Protein AF-A0A973R467-F1 (afdb_monomer)

Foldseek 3Di:
DDDDPPDPLVVCVVVQVVQCPDPVGDDDPSDPDDPDDDDPVVVVVCVVCVPDDDDADPVGDPVVVVVVVVVVD

Structure (mmCIF, N/CA/C/O backbone):
data_AF-A0A973R467-F1
#
_entry.id   AF-A0A973R467-F1
#
loop_
_atom_site.group_PDB
_atom_site.id
_atom_site.type_symbol
_atom_site.label_atom_id
_atom_site.label_alt_id
_atom_site.label_comp_id
_atom_site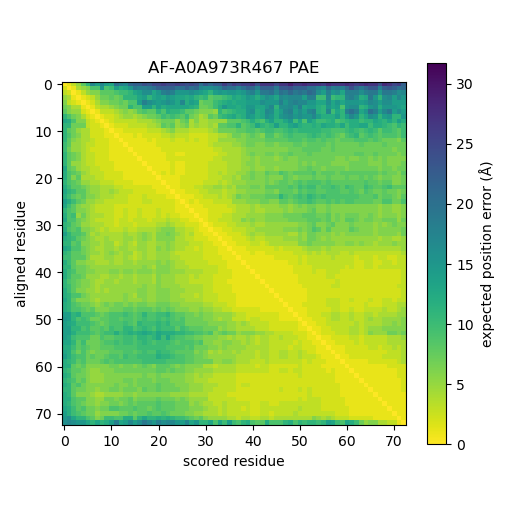.label_asym_id
_atom_site.label_entity_id
_atom_site.label_seq_id
_atom_site.pdbx_PDB_ins_code
_atom_site.Cartn_x
_atom_site.Cartn_y
_atom_site.Cartn_z
_atom_site.occupancy
_atom_site.B_iso_or_equiv
_atom_site.auth_seq_id
_atom_site.auth_comp_id
_atom_site.auth_asym_id
_atom_site.auth_atom_id
_atom_site.pdbx_PDB_model_num
ATOM 1 N N . MET A 1 1 ? 33.313 11.372 -4.027 1.00 60.94 1 MET A N 1
ATOM 2 C CA . MET A 1 1 ? 32.245 10.784 -3.182 1.00 60.94 1 MET A CA 1
ATOM 3 C C . MET A 1 1 ? 31.435 9.812 -4.024 1.00 60.94 1 MET A C 1
ATOM 5 O O . MET A 1 1 ? 31.151 10.133 -5.170 1.00 60.94 1 MET A O 1
ATOM 9 N N . ARG A 1 2 ? 31.098 8.628 -3.504 1.00 73.81 2 ARG A N 1
ATOM 10 C CA . ARG A 1 2 ? 30.262 7.645 -4.211 1.00 73.81 2 ARG A CA 1
ATOM 11 C C . ARG A 1 2 ? 28.799 7.951 -3.867 1.00 73.81 2 ARG A C 1
ATOM 13 O O . ARG A 1 2 ? 28.441 7.862 -2.698 1.00 73.81 2 ARG A O 1
ATOM 20 N N . LYS A 1 3 ? 27.996 8.391 -4.843 1.00 79.19 3 LYS A N 1
ATOM 21 C CA . LYS A 1 3 ? 26.563 8.666 -4.642 1.00 79.19 3 LYS A CA 1
ATOM 22 C C . LYS A 1 3 ? 25.846 7.330 -4.434 1.00 79.19 3 LYS A C 1
ATOM 24 O O . LYS A 1 3 ? 26.053 6.404 -5.220 1.00 79.19 3 LYS A O 1
ATOM 29 N N . LEU A 1 4 ? 25.066 7.215 -3.364 1.00 78.56 4 LEU A N 1
ATOM 30 C CA . LEU A 1 4 ? 24.178 6.070 -3.190 1.00 78.56 4 LEU A CA 1
ATOM 31 C C . LEU A 1 4 ? 23.035 6.179 -4.212 1.00 78.56 4 LEU A C 1
ATOM 33 O O . LEU A 1 4 ? 22.618 7.299 -4.512 1.00 78.56 4 LEU A O 1
ATOM 37 N N . PRO A 1 5 ? 22.575 5.057 -4.788 1.00 69.31 5 PRO A N 1
ATOM 38 C CA . PRO A 1 5 ? 21.346 5.068 -5.568 1.00 69.31 5 PRO A CA 1
ATOM 39 C C . PRO A 1 5 ? 20.177 5.475 -4.666 1.00 69.31 5 PRO A C 1
ATOM 41 O O . PRO A 1 5 ? 20.194 5.161 -3.472 1.00 69.31 5 PRO A O 1
ATOM 44 N N . ASP A 1 6 ? 19.186 6.152 -5.241 1.00 76.88 6 ASP A N 1
ATOM 45 C CA . ASP A 1 6 ? 18.000 6.577 -4.498 1.00 76.88 6 ASP A CA 1
ATOM 46 C C . ASP A 1 6 ? 17.167 5.336 -4.133 1.00 76.88 6 ASP A C 1
ATOM 48 O O . ASP A 1 6 ? 16.670 5.233 -3.011 1.00 76.88 6 ASP A O 1
ATOM 52 N N . PHE A 1 7 ? 17.147 4.324 -5.014 1.00 79.06 7 PHE A N 1
ATOM 53 C CA . PHE A 1 7 ? 16.589 3.001 -4.739 1.00 79.06 7 PHE A CA 1
ATOM 54 C C . PHE A 1 7 ? 17.364 1.836 -5.394 1.00 79.06 7 PHE A C 1
ATOM 56 O O . PHE A 1 7 ? 18.030 2.002 -6.418 1.00 79.06 7 PHE A O 1
ATOM 63 N N . PRO A 1 8 ? 17.264 0.599 -4.861 1.00 78.06 8 PRO A N 1
ATOM 64 C CA . PRO A 1 8 ? 17.954 -0.571 -5.418 1.00 78.06 8 PRO A CA 1
ATOM 65 C C . PRO A 1 8 ? 17.623 -0.883 -6.889 1.00 78.06 8 PRO A C 1
ATOM 67 O O . PRO A 1 8 ? 18.502 -1.339 -7.625 1.00 78.06 8 PRO A O 1
ATOM 70 N N . TRP A 1 9 ? 16.388 -0.617 -7.328 1.00 80.25 9 TRP A N 1
ATOM 71 C CA . TRP A 1 9 ? 15.933 -0.845 -8.707 1.00 80.25 9 TRP A CA 1
ATOM 72 C C . TRP A 1 9 ? 16.457 0.189 -9.712 1.00 80.25 9 TRP A C 1
ATOM 74 O O . TRP A 1 9 ? 16.419 -0.080 -10.910 1.00 80.25 9 TRP A O 1
ATOM 84 N N . ASP A 1 10 ? 17.057 1.302 -9.272 1.00 83.12 10 ASP A N 1
ATOM 85 C CA . ASP A 1 10 ? 17.723 2.260 -10.175 1.00 83.12 10 ASP A CA 1
ATOM 86 C C . ASP A 1 10 ? 18.841 1.592 -10.986 1.00 83.12 10 ASP A C 1
ATOM 88 O O . ASP A 1 10 ? 19.147 1.981 -12.114 1.00 83.12 10 ASP A O 1
ATOM 92 N N . ARG A 1 11 ? 19.425 0.516 -10.443 1.00 86.06 11 ARG A N 1
ATOM 93 C CA . ARG A 1 11 ? 20.429 -0.301 -11.134 1.00 86.06 11 ARG A CA 1
ATOM 94 C C . ARG A 1 11 ? 19.878 -1.012 -12.372 1.00 86.06 11 ARG A C 1
ATOM 96 O O . ARG A 1 11 ? 20.661 -1.384 -13.241 1.00 86.06 11 ARG A O 1
ATOM 103 N N . LEU A 1 12 ? 18.561 -1.198 -12.462 1.00 89.81 12 LEU A N 1
ATOM 104 C CA . LEU A 1 12 ? 17.892 -1.838 -13.595 1.00 89.81 12 LEU A CA 1
ATOM 105 C C . LEU A 1 12 ? 17.570 -0.850 -14.723 1.00 89.81 12 LEU A C 1
ATOM 107 O O . LEU A 1 12 ? 17.228 -1.292 -15.818 1.00 89.81 12 LEU A O 1
ATOM 111 N N . ALA A 1 13 ? 17.724 0.464 -14.513 1.00 89.31 13 ALA A N 1
ATOM 112 C CA . ALA A 1 13 ? 17.384 1.477 -15.513 1.00 89.31 13 ALA A CA 1
ATOM 113 C C . ALA A 1 13 ? 18.078 1.265 -16.881 1.00 89.31 13 ALA A C 1
ATOM 115 O O . ALA A 1 13 ? 17.382 1.325 -17.898 1.00 89.31 13 ALA A O 1
ATOM 116 N N . PRO A 1 14 ? 19.386 0.927 -16.965 1.00 92.31 14 PRO A N 1
ATOM 117 C CA . PRO A 1 14 ? 20.027 0.645 -18.253 1.00 92.31 14 PRO A CA 1
ATOM 118 C C . PRO A 1 14 ? 19.471 -0.611 -18.940 1.00 92.31 14 PRO A C 1
ATOM 120 O O . PRO A 1 14 ? 19.288 -0.628 -20.157 1.00 92.31 14 PRO A O 1
ATOM 123 N N . ALA A 1 15 ? 19.168 -1.657 -18.164 1.00 92.81 15 ALA A N 1
ATOM 124 C CA . ALA A 1 15 ? 18.598 -2.897 -18.687 1.00 92.81 15 ALA A CA 1
ATOM 125 C C . ALA A 1 15 ? 17.170 -2.677 -19.210 1.00 92.81 15 ALA A C 1
ATOM 127 O O . ALA A 1 15 ? 16.847 -3.112 -20.314 1.00 92.81 15 ALA A O 1
ATOM 128 N N . LYS A 1 16 ? 16.347 -1.923 -18.470 1.00 93.31 16 LYS A N 1
ATOM 129 C CA . LYS A 1 16 ? 14.998 -1.515 -18.882 1.00 93.31 16 LYS A CA 1
ATOM 130 C C . LYS A 1 16 ? 15.024 -0.668 -20.157 1.00 93.31 16 LYS A C 1
ATOM 132 O O . LYS A 1 16 ? 14.236 -0.923 -21.061 1.00 93.31 16 LYS A O 1
ATOM 137 N N . ALA A 1 17 ? 15.961 0.277 -20.272 1.00 94.62 17 ALA A N 1
ATOM 138 C CA . ALA A 1 17 ? 16.133 1.088 -21.479 1.00 94.62 17 ALA A CA 1
ATOM 139 C C . ALA A 1 17 ? 16.487 0.238 -22.709 1.00 94.62 17 ALA A C 1
ATOM 141 O O . ALA A 1 17 ? 15.928 0.447 -23.783 1.00 94.62 17 ALA A O 1
ATOM 142 N N . ARG A 1 18 ? 17.381 -0.749 -22.558 1.00 95.25 18 ARG A N 1
ATOM 143 C CA . ARG A 1 18 ? 17.724 -1.677 -23.644 1.00 95.25 18 ARG A CA 1
ATOM 144 C C . ARG A 1 18 ? 16.545 -2.566 -24.027 1.00 95.25 18 ARG A C 1
ATOM 146 O O . ARG A 1 18 ? 16.279 -2.725 -25.213 1.00 95.25 18 ARG A O 1
ATOM 153 N N . ALA A 1 19 ? 15.849 -3.131 -23.044 1.00 94.88 19 ALA A N 1
ATOM 154 C CA . ALA A 1 19 ? 14.682 -3.967 -23.288 1.00 94.88 19 ALA A CA 1
ATOM 155 C C . ALA A 1 19 ? 13.578 -3.173 -24.009 1.00 94.88 19 ALA A C 1
ATOM 157 O O . ALA A 1 19 ? 12.983 -3.681 -24.952 1.00 94.88 19 ALA A O 1
ATOM 158 N N . GLY A 1 20 ? 13.364 -1.904 -23.635 1.00 95.81 20 GLY A N 1
ATOM 159 C CA . GLY A 1 20 ? 12.368 -1.013 -24.243 1.00 95.81 20 GLY A CA 1
ATOM 160 C C . GLY A 1 20 ? 12.558 -0.744 -25.739 1.00 95.81 20 GLY A C 1
ATOM 161 O O . GLY A 1 20 ? 11.646 -0.241 -26.381 1.00 95.81 20 GLY A O 1
ATOM 162 N N . GLN A 1 21 ? 13.717 -1.089 -26.306 1.00 96.75 21 GLN A N 1
ATOM 163 C CA . GLN A 1 21 ? 13.976 -1.011 -27.747 1.00 96.75 21 GLN A CA 1
ATOM 164 C C . GLN A 1 21 ? 13.408 -2.214 -28.524 1.00 96.75 21 GLN A C 1
ATOM 166 O O . GLN A 1 21 ? 13.525 -2.249 -29.748 1.00 96.75 21 GLN A O 1
ATOM 171 N N . HIS A 1 22 ? 12.839 -3.215 -27.845 1.00 97.38 22 HIS A N 1
ATOM 172 C CA . HIS A 1 22 ? 12.211 -4.364 -28.490 1.00 97.38 22 HIS A CA 1
ATOM 173 C C . HIS A 1 22 ? 10.908 -3.946 -29.205 1.00 97.38 22 HIS A C 1
ATOM 175 O O . HIS A 1 22 ? 10.095 -3.255 -28.588 1.00 97.38 22 HIS A O 1
ATOM 181 N N . PRO A 1 23 ? 10.668 -4.363 -30.467 1.00 96.81 23 PRO A N 1
ATOM 182 C CA . PRO A 1 23 ? 9.495 -3.941 -31.244 1.00 96.81 23 PRO A CA 1
ATOM 183 C C . PRO A 1 23 ? 8.146 -4.243 -30.580 1.00 96.81 23 PRO A C 1
ATOM 185 O O . PRO A 1 23 ? 7.230 -3.431 -30.664 1.00 96.81 23 PRO A O 1
ATOM 188 N N . ASP A 1 24 ? 8.049 -5.371 -29.874 1.00 96.81 24 ASP A N 1
ATOM 189 C CA . ASP A 1 24 ? 6.816 -5.800 -29.195 1.00 96.81 24 ASP A CA 1
ATOM 190 C C . ASP A 1 24 ? 6.670 -5.222 -27.773 1.00 96.81 24 ASP A C 1
ATOM 192 O O . ASP A 1 24 ? 5.748 -5.572 -27.037 1.00 96.81 24 ASP A O 1
ATOM 196 N N . GLY A 1 25 ? 7.593 -4.350 -27.357 1.00 95.12 25 GLY A N 1
ATOM 197 C CA . GLY A 1 25 ? 7.660 -3.827 -25.995 1.00 95.12 25 GLY A CA 1
ATOM 198 C C . GLY A 1 25 ? 8.300 -4.797 -24.997 1.00 95.12 25 GLY A C 1
ATOM 199 O O . GLY A 1 25 ? 8.964 -5.765 -25.371 1.00 95.12 25 GLY A O 1
ATOM 200 N N . ILE A 1 26 ? 8.135 -4.501 -23.702 1.00 95.56 26 ILE A N 1
ATOM 201 C CA . ILE A 1 26 ? 8.750 -5.250 -22.595 1.00 95.56 26 ILE A CA 1
ATOM 202 C C . ILE A 1 26 ? 7.712 -5.783 -21.620 1.00 95.56 26 ILE A C 1
ATOM 204 O O . ILE A 1 26 ? 6.700 -5.137 -2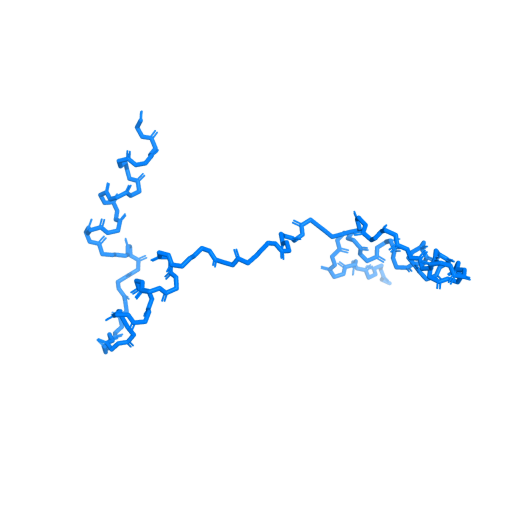1.359 1.00 95.56 26 ILE A O 1
ATOM 208 N N . VAL A 1 27 ? 8.038 -6.908 -20.987 1.00 93.19 27 VAL A N 1
ATOM 209 C CA . VAL A 1 27 ? 7.416 -7.318 -19.726 1.00 93.19 27 VAL A CA 1
ATOM 210 C C . VAL A 1 27 ? 8.242 -6.713 -18.593 1.00 93.19 27 VAL A C 1
ATOM 212 O O . VAL A 1 27 ? 9.352 -7.165 -18.308 1.00 93.19 27 VAL A O 1
ATOM 215 N N . ASP A 1 28 ? 7.738 -5.640 -17.988 1.00 91.56 28 ASP A N 1
ATOM 216 C CA . ASP A 1 28 ? 8.455 -4.926 -16.933 1.00 91.56 28 ASP A CA 1
ATOM 217 C C . ASP A 1 28 ? 8.262 -5.604 -15.568 1.00 91.56 28 ASP A C 1
ATOM 219 O O . ASP A 1 28 ? 7.229 -5.454 -14.925 1.00 91.56 28 ASP A O 1
ATOM 223 N N . LEU A 1 29 ? 9.283 -6.343 -15.126 1.00 90.00 29 LEU A N 1
ATOM 224 C CA . LEU A 1 29 ? 9.347 -7.004 -13.814 1.00 90.00 29 LEU A CA 1
ATOM 225 C C . LEU A 1 29 ? 10.349 -6.314 -12.871 1.00 90.00 29 LEU A C 1
ATOM 227 O O . LEU A 1 29 ? 10.852 -6.920 -11.926 1.00 90.00 29 LEU A O 1
ATOM 231 N N . SER A 1 30 ? 10.706 -5.058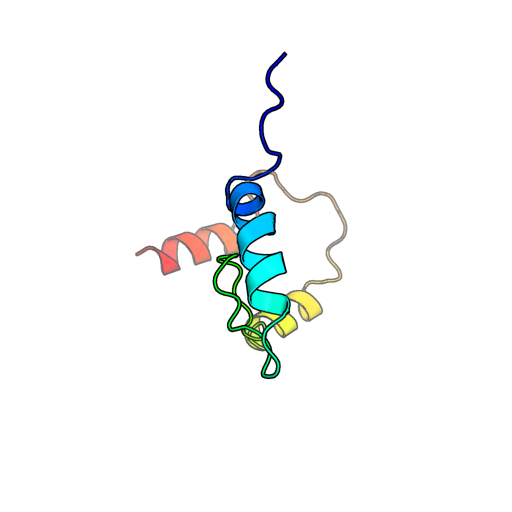 -13.164 1.00 88.06 30 SER A N 1
ATOM 232 C CA . SER A 1 30 ? 11.766 -4.332 -12.450 1.00 88.06 30 SER A CA 1
ATOM 233 C C . SER A 1 30 ? 11.323 -3.740 -11.109 1.00 88.06 30 SER A C 1
ATOM 235 O O . SER A 1 30 ? 12.171 -3.402 -10.281 1.00 88.06 30 SER A O 1
ATOM 237 N N . VAL A 1 31 ? 10.009 -3.633 -10.878 1.00 88.19 31 VAL A N 1
ATOM 238 C CA . VAL A 1 31 ? 9.408 -3.021 -9.687 1.00 88.19 31 VAL A CA 1
ATOM 239 C C . VAL A 1 31 ? 8.351 -3.959 -9.106 1.00 88.19 31 VAL A C 1
ATOM 241 O O . VAL A 1 31 ? 7.416 -4.350 -9.794 1.00 88.19 31 VAL A O 1
ATOM 244 N N . GLY A 1 32 ? 8.470 -4.285 -7.817 1.00 88.00 32 GLY A N 1
ATOM 245 C CA . GLY A 1 32 ? 7.529 -5.151 -7.092 1.00 88.00 32 GLY A CA 1
ATOM 246 C C . GLY A 1 32 ? 6.263 -4.442 -6.599 1.00 88.00 32 GLY A C 1
ATOM 247 O O . GLY A 1 32 ? 5.742 -4.798 -5.545 1.00 88.00 32 GLY A O 1
ATOM 248 N N . THR A 1 33 ? 5.803 -3.404 -7.297 1.00 89.69 33 THR A N 1
ATOM 249 C CA . THR A 1 33 ? 4.569 -2.693 -6.942 1.00 89.69 33 THR A CA 1
ATOM 250 C C . THR A 1 33 ? 3.379 -3.451 -7.533 1.00 89.69 33 THR A C 1
ATOM 252 O O . THR A 1 33 ? 3.395 -3.729 -8.733 1.00 89.69 33 THR A O 1
ATOM 255 N N . PRO A 1 34 ? 2.351 -3.794 -6.735 1.00 92.44 34 PRO A N 1
ATOM 256 C CA . PRO A 1 34 ? 1.151 -4.440 -7.257 1.00 92.44 34 PRO A CA 1
ATOM 257 C C . PRO A 1 34 ? 0.454 -3.536 -8.281 1.00 92.44 34 PRO A C 1
ATOM 259 O O . PRO A 1 34 ? 0.403 -2.318 -8.108 1.00 92.44 34 PRO A O 1
ATOM 262 N N . VAL A 1 35 ? -0.084 -4.140 -9.340 1.00 92.94 35 VAL A N 1
ATOM 263 C CA . VAL A 1 35 ? -0.788 -3.434 -10.429 1.00 92.94 35 VAL A CA 1
ATOM 264 C C . VAL A 1 35 ? -2.293 -3.695 -10.434 1.00 92.94 35 VAL A C 1
ATOM 266 O O . VAL A 1 35 ? -3.026 -3.080 -11.207 1.00 9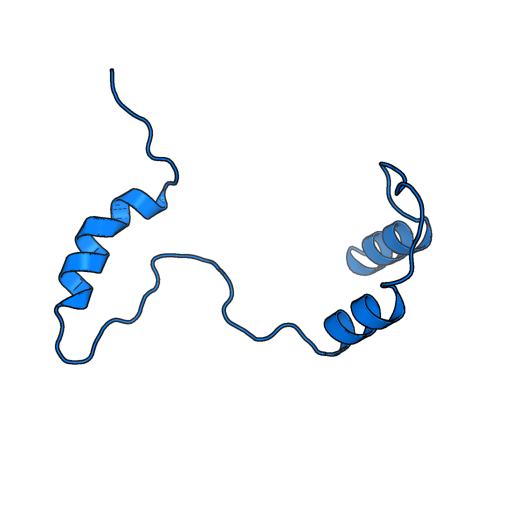2.94 35 VAL A O 1
ATOM 269 N N . ASP A 1 36 ? -2.757 -4.603 -9.579 1.00 95.81 36 ASP A N 1
ATOM 270 C CA . ASP A 1 36 ? -4.165 -4.961 -9.492 1.00 95.81 36 ASP A CA 1
ATOM 271 C C . ASP A 1 36 ? -5.013 -3.793 -8.960 1.00 95.81 36 ASP A C 1
ATOM 273 O O . ASP A 1 36 ? -4.558 -3.030 -8.096 1.00 95.81 36 ASP A O 1
ATOM 277 N N . PRO A 1 37 ? -6.268 -3.647 -9.426 1.00 97.38 37 PRO A N 1
ATOM 278 C CA . PRO A 1 37 ? -7.188 -2.662 -8.878 1.00 97.38 37 PRO A CA 1
ATOM 279 C C . PRO A 1 37 ? -7.426 -2.869 -7.379 1.00 97.38 37 PRO A C 1
ATOM 281 O O . PRO A 1 37 ? -7.594 -3.992 -6.902 1.00 97.38 37 PRO A O 1
ATOM 284 N N . VAL A 1 38 ? -7.531 -1.766 -6.637 1.00 97.38 38 VAL A N 1
ATOM 285 C CA . VAL A 1 38 ? -7.902 -1.810 -5.217 1.00 97.38 38 VAL A CA 1
ATOM 286 C C . VAL A 1 38 ? -9.302 -2.433 -5.070 1.00 97.38 38 VAL A C 1
ATOM 288 O O . VAL A 1 38 ? -10.222 -1.986 -5.759 1.00 97.38 38 VAL A O 1
ATOM 291 N N . PRO A 1 39 ? -9.525 -3.409 -4.170 1.00 98.06 39 PRO A N 1
ATOM 292 C CA . PRO A 1 39 ? -10.841 -4.018 -3.977 1.00 98.06 39 PRO A CA 1
ATOM 293 C C . PRO A 1 39 ? -11.924 -3.008 -3.568 1.00 98.06 39 PRO A C 1
ATOM 295 O O . PRO A 1 39 ? -11.681 -2.134 -2.733 1.00 98.06 39 PRO A O 1
ATOM 298 N N . ALA A 1 40 ? -13.144 -3.171 -4.096 1.00 98.50 40 ALA A N 1
ATOM 299 C CA . ALA A 1 40 ? -14.266 -2.254 -3.850 1.00 98.50 40 ALA A CA 1
ATOM 300 C C . ALA A 1 40 ? -14.571 -2.063 -2.356 1.00 98.50 40 ALA A C 1
ATOM 302 O O . ALA A 1 40 ? -14.746 -0.936 -1.911 1.00 98.50 40 ALA A O 1
ATOM 303 N N . VAL A 1 41 ? -14.503 -3.135 -1.557 1.00 98.06 41 VAL A N 1
ATOM 304 C CA . VAL A 1 41 ? -14.725 -3.078 -0.101 1.00 98.06 41 VAL A CA 1
ATOM 305 C C . VAL A 1 41 ? -13.812 -2.067 0.608 1.00 98.06 41 VAL A C 1
ATOM 307 O O . VAL A 1 41 ? -14.245 -1.393 1.540 1.00 98.06 41 VAL A O 1
ATOM 310 N N . VAL A 1 42 ? -12.567 -1.911 0.144 1.00 97.94 42 VAL A N 1
ATOM 311 C CA . VAL A 1 42 ? -11.618 -0.935 0.699 1.00 97.94 42 VAL A CA 1
ATOM 312 C C . VAL A 1 42 ? -11.964 0.473 0.219 1.00 97.94 42 VAL A C 1
ATOM 314 O O . VAL A 1 42 ? -11.991 1.407 1.020 1.00 97.94 42 VAL A O 1
ATOM 317 N N . GLN A 1 43 ? -12.258 0.625 -1.077 1.00 98.50 43 GLN A N 1
ATOM 318 C CA . GLN A 1 43 ? -12.639 1.916 -1.657 1.00 98.50 43 GLN A CA 1
ATOM 319 C C . GLN A 1 43 ? -13.906 2.483 -1.000 1.00 98.50 43 GLN A C 1
ATOM 321 O O . GLN A 1 43 ? -13.967 3.672 -0.686 1.00 98.50 43 GLN A O 1
ATOM 326 N N . ASP A 1 44 ? -14.903 1.633 -0.762 1.00 98.56 44 ASP A N 1
ATOM 327 C CA . ASP A 1 44 ? -16.187 2.015 -0.183 1.00 98.56 44 ASP A CA 1
ATOM 328 C C . ASP A 1 44 ? -16.060 2.371 1.298 1.00 98.56 44 ASP A C 1
ATOM 330 O O . ASP A 1 44 ? -16.608 3.388 1.724 1.00 98.56 44 ASP A O 1
ATOM 334 N N . ALA A 1 45 ? -15.275 1.610 2.070 1.00 97.62 45 ALA A N 1
ATOM 335 C CA . ALA A 1 45 ? -14.986 1.935 3.466 1.00 97.62 45 ALA A CA 1
ATOM 336 C C . ALA A 1 45 ? -14.269 3.289 3.604 1.00 97.62 45 ALA A C 1
ATOM 338 O O . ALA A 1 45 ? -14.627 4.091 4.467 1.00 97.62 45 ALA A O 1
ATOM 339 N N . LEU A 1 46 ? -13.297 3.575 2.727 1.00 97.44 46 LEU A N 1
ATOM 340 C CA . LEU A 1 46 ? -12.608 4.866 2.710 1.00 97.44 46 LEU A CA 1
ATOM 341 C C . LEU A 1 46 ? -13.565 6.012 2.360 1.00 97.44 46 LEU A C 1
ATOM 343 O O . LEU A 1 46 ? -13.534 7.051 3.013 1.00 97.44 46 LEU A O 1
ATOM 347 N N . ARG A 1 47 ? -14.432 5.821 1.357 1.00 98.31 47 ARG A N 1
ATOM 348 C CA . ARG A 1 47 ? -15.430 6.826 0.961 1.00 98.31 47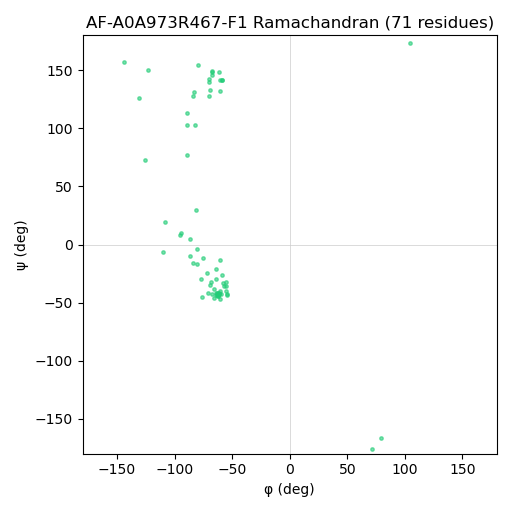 ARG A CA 1
ATOM 349 C C . ARG A 1 47 ? -16.430 7.105 2.081 1.00 98.31 47 ARG A C 1
ATOM 351 O O . ARG A 1 47 ? -16.771 8.256 2.311 1.00 98.31 47 ARG A O 1
ATOM 358 N N . ALA A 1 48 ? -16.884 6.071 2.783 1.00 97.69 48 ALA A N 1
ATOM 359 C CA . ALA A 1 48 ? -17.793 6.224 3.914 1.00 97.69 48 ALA A CA 1
ATOM 360 C C . ALA A 1 48 ? -17.128 6.915 5.119 1.00 97.69 48 ALA A C 1
ATOM 362 O O . ALA A 1 48 ? -17.795 7.628 5.861 1.00 97.69 48 ALA A O 1
ATOM 363 N N . GLY A 1 49 ? -15.820 6.714 5.312 1.00 94.94 49 GLY A N 1
ATOM 364 C CA . GLY A 1 49 ? -15.046 7.282 6.418 1.00 94.94 49 GLY A CA 1
ATOM 365 C C . GLY A 1 49 ? -14.329 8.598 6.110 1.00 94.94 49 GLY A C 1
ATOM 366 O O . GLY A 1 49 ? -13.484 9.006 6.903 1.00 94.94 49 GLY A O 1
ATOM 367 N N . SER A 1 50 ? -14.594 9.243 4.968 1.00 95.31 50 SER A N 1
ATOM 368 C CA . SER A 1 50 ? -13.803 10.399 4.517 1.00 95.31 50 SER A CA 1
ATOM 369 C C . SER A 1 50 ? -14.042 11.675 5.328 1.00 95.31 50 SER A C 1
ATOM 371 O O . SER A 1 50 ? -13.171 12.541 5.366 1.00 95.31 50 SER A O 1
ATOM 373 N N . ASP A 1 51 ? -15.207 11.806 5.964 1.00 96.06 51 ASP A N 1
ATOM 374 C CA . ASP A 1 51 ? -15.519 12.920 6.863 1.00 96.06 51 ASP A CA 1
ATOM 375 C C . ASP A 1 51 ? -15.089 12.586 8.300 1.00 96.06 51 ASP A C 1
ATOM 377 O O . ASP A 1 51 ? -15.884 12.179 9.146 1.00 96.06 51 ASP A O 1
ATOM 381 N N . ALA A 1 52 ? -13.783 12.688 8.549 1.00 92.19 52 ALA A N 1
ATOM 382 C CA . ALA A 1 52 ? -13.159 12.371 9.833 1.00 92.19 52 ALA A CA 1
ATOM 383 C C . ALA A 1 52 ? -12.331 13.565 10.348 1.00 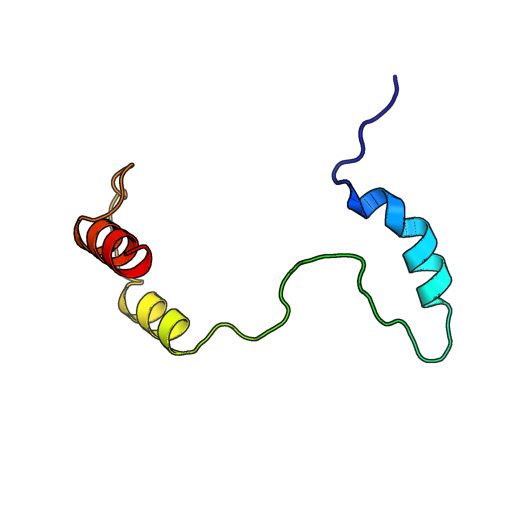92.19 52 ALA A C 1
ATOM 385 O O . ALA A 1 52 ? -11.099 13.537 10.287 1.00 92.19 52 ALA A O 1
ATOM 386 N N . PRO A 1 53 ? -12.976 14.646 10.823 1.00 94.00 53 PRO A N 1
ATOM 387 C CA . PRO A 1 53 ? -12.272 15.828 11.303 1.00 94.00 53 PRO A CA 1
ATOM 388 C C . PRO A 1 53 ? -11.479 15.551 12.589 1.00 94.00 53 PRO A C 1
ATOM 390 O O . PRO A 1 53 ? -11.887 14.771 13.449 1.00 94.00 53 PRO A O 1
ATOM 393 N N . GLY A 1 54 ? -10.366 16.270 12.752 1.00 92.75 54 GLY A N 1
ATOM 394 C CA . GLY A 1 54 ? -9.493 16.187 13.926 1.00 92.75 54 GLY A CA 1
ATOM 395 C C . GLY A 1 54 ? -8.199 15.410 13.679 1.00 92.75 54 GLY A C 1
ATOM 396 O O . GLY A 1 54 ? -7.973 14.842 12.613 1.00 92.75 54 GLY A O 1
ATOM 397 N N . TYR A 1 55 ? -7.310 15.424 14.674 1.00 94.88 55 TYR A N 1
ATOM 398 C CA . TYR A 1 55 ? -6.041 14.703 14.592 1.00 94.88 55 TYR A CA 1
ATOM 399 C C . TYR A 1 55 ? -6.223 13.227 14.970 1.00 94.88 55 TYR A C 1
ATOM 401 O O . TYR A 1 55 ? -6.796 12.939 16.026 1.00 94.88 55 TYR A O 1
ATOM 409 N N . PRO A 1 56 ? -5.707 12.279 14.166 1.00 93.06 56 PRO A N 1
ATOM 410 C CA . PRO A 1 56 ? -5.732 10.871 14.526 1.00 93.06 56 PRO A CA 1
ATOM 411 C C . PRO A 1 56 ? -4.827 10.601 15.732 1.00 93.06 56 PRO A C 1
ATOM 413 O O . PRO A 1 56 ? -3.783 11.228 15.916 1.00 93.06 56 PRO A O 1
ATOM 416 N N . LEU A 1 57 ? -5.211 9.616 16.541 1.00 94.75 57 LEU A N 1
ATOM 417 C CA . LEU A 1 57 ? -4.376 9.135 17.637 1.00 94.75 57 LEU A CA 1
ATOM 418 C C . LEU A 1 57 ? -3.161 8.386 17.083 1.00 94.75 57 LEU A C 1
ATOM 420 O O . LEU A 1 57 ? -3.306 7.559 16.182 1.00 94.75 57 LEU A O 1
ATOM 424 N N . THR A 1 58 ? -1.987 8.582 17.688 1.00 96.94 58 THR A N 1
ATOM 425 C CA . THR A 1 58 ? -0.726 7.938 17.271 1.00 96.94 58 THR A CA 1
ATOM 426 C C . THR A 1 58 ? -0.818 6.411 17.213 1.00 96.94 58 THR A C 1
ATOM 428 O O . THR A 1 58 ? -0.185 5.782 16.376 1.00 96.94 58 THR A O 1
ATOM 431 N N . HIS A 1 59 ? -1.625 5.798 18.083 1.00 95.75 59 HIS A N 1
ATOM 432 C CA . HIS A 1 59 ? -1.817 4.346 18.124 1.00 95.75 59 HIS A CA 1
ATOM 433 C C . HIS A 1 59 ? -3.049 3.858 17.335 1.00 95.75 59 HIS A C 1
ATOM 435 O O . HIS A 1 59 ? -3.444 2.702 17.481 1.00 95.75 59 HIS A O 1
ATOM 441 N N . GLY A 1 60 ? -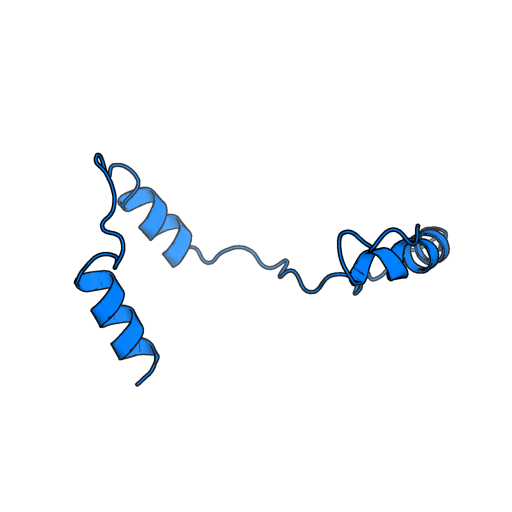3.719 4.728 16.574 1.00 95.00 60 GLY A N 1
ATOM 442 C CA . GLY A 1 60 ? -4.942 4.406 15.832 1.00 95.00 60 GLY A CA 1
ATOM 443 C C . GLY A 1 60 ? -6.191 4.211 16.704 1.00 95.00 60 GLY A C 1
ATOM 444 O O . GLY A 1 60 ? -6.169 4.399 17.923 1.00 95.00 60 GLY A O 1
ATOM 445 N N . THR A 1 61 ? -7.312 3.838 16.081 1.00 94.62 61 THR A N 1
ATOM 446 C CA . THR A 1 61 ? -8.593 3.630 16.779 1.00 94.62 61 THR A CA 1
ATOM 447 C C . THR A 1 61 ? -8.645 2.268 17.487 1.00 94.62 61 THR A C 1
ATOM 449 O O . THR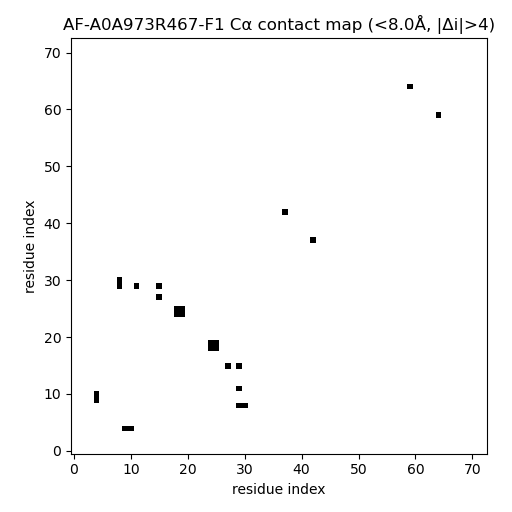 A 1 61 ? -7.978 1.318 17.064 1.00 94.62 61 THR A O 1
ATOM 452 N N . PRO A 1 62 ? -9.459 2.111 18.550 1.00 96.31 62 PRO A N 1
ATOM 453 C CA . PRO A 1 62 ? -9.693 0.803 19.162 1.00 96.31 62 PRO A CA 1
ATOM 454 C C . PRO A 1 62 ? -10.187 -0.249 18.157 1.00 96.31 62 PRO A C 1
ATOM 456 O O . PRO A 1 62 ? -9.678 -1.367 18.158 1.00 96.31 62 PRO A O 1
ATOM 459 N N . ALA A 1 63 ? -11.109 0.133 17.264 1.00 96.19 63 ALA A N 1
ATOM 460 C CA . ALA A 1 63 ? -11.661 -0.748 16.236 1.00 96.19 63 ALA A CA 1
ATOM 461 C C . ALA A 1 63 ? -10.591 -1.250 15.251 1.00 96.19 63 ALA A C 1
ATOM 463 O O . ALA A 1 63 ? -10.540 -2.445 14.971 1.00 96.19 63 ALA A O 1
ATOM 464 N N . LEU A 1 64 ? -9.696 -0.368 14.783 1.00 95.81 64 LEU A N 1
ATOM 465 C CA . LEU A 1 64 ? -8.603 -0.748 13.882 1.00 95.81 64 LEU A CA 1
ATOM 466 C C . LEU A 1 64 ? -7.678 -1.785 14.529 1.00 95.81 64 LEU A C 1
ATOM 468 O O . LEU A 1 64 ? -7.349 -2.797 13.915 1.00 95.81 64 LEU A O 1
ATOM 472 N N . ARG A 1 65 ? -7.275 -1.550 15.782 1.00 97.06 65 ARG A N 1
ATOM 473 C CA . ARG A 1 65 ? -6.382 -2.472 16.497 1.00 97.06 65 ARG A CA 1
ATOM 474 C C . ARG A 1 65 ? -7.034 -3.833 16.732 1.00 97.06 65 ARG A C 1
ATOM 476 O O . ARG A 1 65 ? -6.375 -4.848 16.541 1.00 97.06 65 ARG A O 1
ATOM 483 N N . ALA A 1 66 ? -8.314 -3.860 17.106 1.00 97.94 66 ALA A N 1
ATOM 484 C CA . ALA A 1 66 ? -9.053 -5.107 17.286 1.00 97.94 66 ALA A CA 1
ATOM 485 C C . ALA A 1 66 ? -9.162 -5.903 15.974 1.00 97.94 66 ALA A C 1
ATOM 487 O O . ALA A 1 66 ? -8.912 -7.106 15.974 1.00 97.94 66 ALA A O 1
ATOM 488 N N . ALA A 1 67 ? -9.458 -5.233 14.853 1.00 97.81 67 ALA A N 1
ATOM 489 C CA . ALA A 1 67 ? -9.504 -5.867 13.536 1.00 97.81 67 ALA A CA 1
ATOM 490 C C . ALA A 1 67 ? -8.138 -6.438 13.116 1.00 97.81 67 ALA A C 1
ATOM 492 O O . ALA A 1 67 ? -8.072 -7.559 12.621 1.00 97.81 67 ALA A O 1
ATOM 493 N N . ALA A 1 68 ? -7.045 -5.705 13.363 1.00 97.44 68 ALA A N 1
ATOM 494 C CA . ALA A 1 68 ? -5.691 -6.173 13.063 1.00 97.44 68 ALA A CA 1
ATOM 495 C C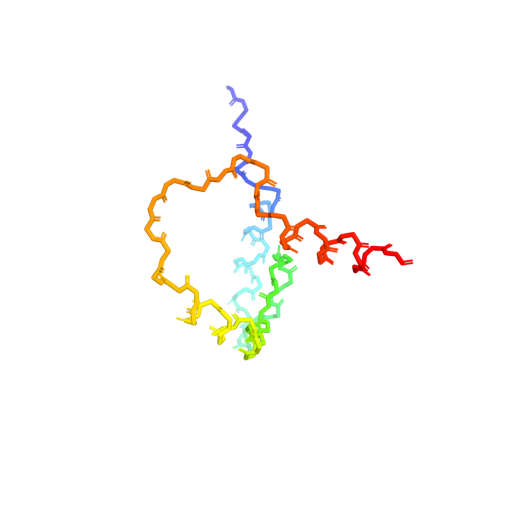 . ALA A 1 68 ? -5.309 -7.420 13.878 1.00 97.44 68 ALA A C 1
ATOM 497 O O . ALA A 1 68 ? -4.771 -8.371 13.321 1.00 97.44 68 ALA A O 1
ATOM 498 N N . VAL A 1 69 ? -5.627 -7.442 15.179 1.00 97.94 69 VAL A N 1
ATOM 499 C CA . VAL A 1 69 ? -5.417 -8.629 16.026 1.00 97.94 69 VAL A CA 1
ATOM 500 C C . VAL A 1 69 ? -6.252 -9.806 15.527 1.00 97.94 69 VAL A C 1
ATOM 502 O O . VAL A 1 69 ? -5.729 -10.907 15.417 1.00 97.94 69 VAL A O 1
ATOM 505 N N . GLY A 1 70 ? -7.522 -9.575 15.182 1.00 98.25 70 GLY A N 1
ATOM 506 C CA . GLY A 1 70 ? -8.402 -10.622 14.661 1.00 98.25 70 GLY A CA 1
ATOM 507 C C . GLY A 1 70 ? -7.949 -11.205 13.320 1.00 98.25 70 GLY A C 1
ATOM 508 O O . GLY A 1 70 ? -8.203 -12.373 13.065 1.00 98.25 70 GLY A O 1
ATOM 509 N N . TRP A 1 71 ? -7.270 -10.423 12.477 1.00 97.38 71 TRP A N 1
ATOM 510 C CA . TRP A 1 71 ? -6.712 -10.906 11.209 1.00 97.38 71 TRP A CA 1
ATOM 511 C C . TRP A 1 71 ? -5.420 -11.721 11.382 1.00 97.38 71 TRP A C 1
ATOM 513 O O . TRP A 1 71 ? -5.135 -12.589 10.564 1.00 97.38 71 TRP A O 1
ATOM 523 N N . LEU A 1 72 ? -4.630 -11.425 12.420 1.00 96.50 72 LEU A N 1
ATOM 524 C CA . LEU A 1 72 ? -3.361 -12.107 12.706 1.00 96.50 72 LEU A CA 1
ATOM 525 C C . LEU A 1 72 ? -3.515 -13.415 13.497 1.00 96.50 72 LEU A C 1
ATOM 527 O O . LEU A 1 72 ? -2.540 -14.161 13.592 1.00 96.50 72 LEU A O 1
ATOM 531 N N . ALA A 1 73 ? -4.674 -13.636 14.120 1.00 85.56 73 ALA A N 1
ATOM 532 C CA . ALA A 1 73 ? -4.983 -14.823 14.919 1.00 85.56 73 ALA A CA 1
ATOM 533 C C . ALA A 1 73 ? -5.250 -16.052 14.038 1.00 85.56 73 ALA A C 1
ATOM 535 O O . ALA A 1 73 ? -4.807 -17.149 14.446 1.00 85.56 73 ALA A O 1
#

pLDDT: mean 92.21, std 7.51, range [60.94, 98.56]

Secondary structure (DSSP, 8-state):
--PPPSSGGGGGHHHHHHHTTSTT-----S-----SPPPHHHHHHHHHT----SPPPTT--HHHHHHHHHHH-

Solvent-accessible surface area (backbone atoms only — not comparable to full-atom values): 5047 Å² total; per-residue (Å²): 135,86,82,76,72,97,45,85,54,63,76,45,50,68,58,52,57,59,46,57,70,39,94,91,50,68,87,83,79,75,62,95,68,87,82,74,80,80,56,64,74,58,56,51,52,50,64,74,56,63,88,63,87,76,82,81,58,96,84,57,53,73,67,58,54,52,53,53,52,65,72,74,108

Sequence (73 aa):
MRKLPDFPWDRLAPAKARAGQHPDGIVDLSVGTPVDPVPAVVQDALRAGSDAPGYPLTHGTPALRAAAVGWLA

Radius of gyration: 20.72 Å; Cα contacts (8 Å, |Δi|>4): 13; chains: 1; bounding box: 50×31×50 Å

Mean predicted aligned error: 5.88 Å